Protein AF-A0A920AY22-F1 (afdb_monomer_lite)

Sequence (64 aa):
MENQSTISKKITIVKKQNYLIISAYADDIEEFAESVQSMIVEGWQLNGGISSSTSMLYQSLRKI

Radius of gyration: 13.05 Å; chains: 1; bounding box: 44×17×27 Å

pLDDT: mean 86.31, std 18.4, range [31.61, 97.06]

Secondary structure (DSSP, 8-state):
----------EEEEE-SSEEEEEEEGGGHHHHHHHHHHHHHTT-EEEEEEEEETTEEEEEEE--

Structure (mmCIF, N/CA/C/O backbone):
data_AF-A0A920AY22-F1
#
_entry.id   AF-A0A920AY22-F1
#
loop_
_atom_site.group_PDB
_atom_site.id
_atom_site.type_symbol
_atom_site.label_atom_id
_atom_site.label_alt_id
_atom_site.label_comp_id
_atom_site.label_asym_id
_atom_site.label_entity_id
_atom_site.label_seq_id
_atom_site.pdbx_PDB_ins_code
_atom_site.Cartn_x
_atom_site.Cartn_y
_atom_site.Cartn_z
_atom_site.occupancy
_atom_site.B_iso_or_equiv
_atom_site.auth_seq_id
_atom_site.auth_comp_id
_atom_site.auth_asym_id
_atom_site.auth_atom_id
_atom_site.pdbx_PDB_model_num
ATOM 1 N N . MET A 1 1 ? 31.767 5.251 11.461 1.00 44.53 1 MET A N 1
ATOM 2 C CA . MET A 1 1 ? 30.356 4.817 11.539 1.00 44.53 1 MET A CA 1
ATOM 3 C C . MET A 1 1 ? 29.547 5.767 10.681 1.00 44.53 1 MET A C 1
ATOM 5 O O . MET A 1 1 ? 29.133 6.811 11.160 1.00 44.53 1 MET A O 1
ATOM 9 N N . GLU A 1 2 ? 29.400 5.442 9.401 1.00 31.61 2 GLU A N 1
ATOM 10 C CA . GLU A 1 2 ? 28.533 6.172 8.478 1.00 31.61 2 GLU A CA 1
ATOM 11 C C . GLU A 1 2 ? 27.402 5.220 8.101 1.00 31.61 2 GLU A C 1
ATOM 13 O O . GLU A 1 2 ? 27.603 4.265 7.354 1.00 31.61 2 GLU A O 1
ATOM 18 N N . ASN A 1 3 ? 26.222 5.430 8.684 1.00 40.34 3 ASN A N 1
ATOM 19 C CA . ASN A 1 3 ? 25.019 4.709 8.286 1.00 40.34 3 ASN A CA 1
ATOM 20 C C . ASN A 1 3 ? 24.530 5.317 6.971 1.00 40.34 3 ASN A C 1
ATOM 22 O O . ASN A 1 3 ? 23.710 6.235 6.967 1.00 40.34 3 ASN A O 1
ATOM 26 N N . GLN A 1 4 ? 25.055 4.823 5.852 1.00 38.34 4 GLN A N 1
ATOM 27 C CA . GLN A 1 4 ? 24.474 5.102 4.546 1.00 38.34 4 GLN A CA 1
ATOM 28 C C . GLN A 1 4 ? 23.162 4.320 4.445 1.00 38.34 4 GLN A C 1
ATOM 30 O O . GLN A 1 4 ? 23.132 3.119 4.195 1.00 38.34 4 GLN A O 1
ATOM 35 N N . SER A 1 5 ? 22.063 5.013 4.734 1.00 37.56 5 SER A N 1
ATOM 36 C CA . SER A 1 5 ? 20.710 4.510 4.540 1.00 37.56 5 SER A CA 1
ATOM 37 C C . SER A 1 5 ? 20.456 4.357 3.041 1.00 37.56 5 SER A C 1
ATOM 39 O O . SER A 1 5 ? 20.215 5.336 2.336 1.00 37.56 5 SER A O 1
ATOM 41 N N . THR A 1 6 ? 20.520 3.128 2.533 1.00 35.69 6 THR A N 1
ATOM 42 C CA . THR A 1 6 ? 20.004 2.792 1.204 1.00 35.69 6 THR A CA 1
ATOM 43 C C . THR A 1 6 ? 18.475 2.826 1.261 1.00 35.69 6 THR A C 1
ATOM 45 O O . THR A 1 6 ? 17.824 1.799 1.431 1.00 35.69 6 THR A O 1
ATOM 48 N N . ILE A 1 7 ? 17.870 4.013 1.167 1.00 44.94 7 ILE A N 1
ATOM 49 C CA . ILE A 1 7 ? 16.419 4.129 0.988 1.00 44.94 7 ILE A CA 1
ATOM 50 C C . ILE A 1 7 ? 16.121 3.941 -0.501 1.00 44.94 7 ILE A C 1
ATOM 52 O O . ILE A 1 7 ? 16.032 4.910 -1.251 1.00 44.94 7 ILE A O 1
ATOM 56 N N . SER A 1 8 ? 15.941 2.694 -0.935 1.00 44.41 8 SER A N 1
ATOM 57 C CA . SER A 1 8 ? 15.192 2.435 -2.166 1.00 44.41 8 SER A CA 1
ATOM 58 C C . SER A 1 8 ? 13.719 2.692 -1.851 1.00 44.41 8 SER A C 1
ATOM 60 O O . SER A 1 8 ? 13.037 1.863 -1.253 1.00 44.41 8 SER A O 1
ATOM 62 N N . LYS A 1 9 ? 13.240 3.909 -2.117 1.00 60.09 9 LYS A N 1
ATOM 63 C CA . LYS A 1 9 ? 11.885 4.346 -1.747 1.00 60.09 9 LYS A CA 1
ATOM 64 C C . LYS A 1 9 ? 10.874 3.901 -2.817 1.00 60.09 9 LYS A C 1
ATOM 66 O O . LYS A 1 9 ? 10.229 4.735 -3.438 1.00 60.09 9 LYS A O 1
ATOM 71 N N . LYS A 1 10 ? 10.774 2.585 -3.044 1.00 84.44 10 LYS A N 1
ATOM 72 C CA . LYS A 1 10 ? 9.853 1.960 -4.016 1.00 84.44 10 LYS A CA 1
ATOM 73 C C . LYS A 1 10 ? 8.382 2.215 -3.671 1.00 84.44 10 LYS A C 1
ATOM 75 O O . LYS A 1 10 ? 7.568 2.515 -4.538 1.00 84.44 10 LYS A O 1
ATOM 80 N N . ILE A 1 11 ? 8.060 2.181 -2.375 1.00 92.88 11 ILE A N 1
ATOM 81 C CA . ILE A 1 11 ? 6.702 2.368 -1.854 1.00 92.88 11 ILE A CA 1
ATOM 82 C C . ILE A 1 11 ? 6.618 3.639 -1.009 1.00 92.88 11 ILE A C 1
ATOM 84 O O . ILE A 1 11 ? 7.450 3.892 -0.135 1.00 92.88 11 ILE A O 1
ATOM 88 N N . THR A 1 12 ? 5.568 4.425 -1.230 1.00 94.75 12 THR A N 1
ATOM 89 C CA . THR A 1 12 ? 5.191 5.561 -0.383 1.00 94.75 12 THR A CA 1
ATOM 90 C C . THR A 1 12 ? 3.891 5.255 0.347 1.00 94.75 12 THR A C 1
ATOM 92 O O . THR A 1 12 ? 2.892 4.917 -0.280 1.00 94.75 12 THR A O 1
ATOM 95 N N . ILE A 1 13 ? 3.887 5.409 1.674 1.00 94.25 13 ILE A N 1
ATOM 96 C CA . ILE A 1 13 ? 2.695 5.241 2.513 1.00 94.25 13 ILE A CA 1
ATOM 97 C C . 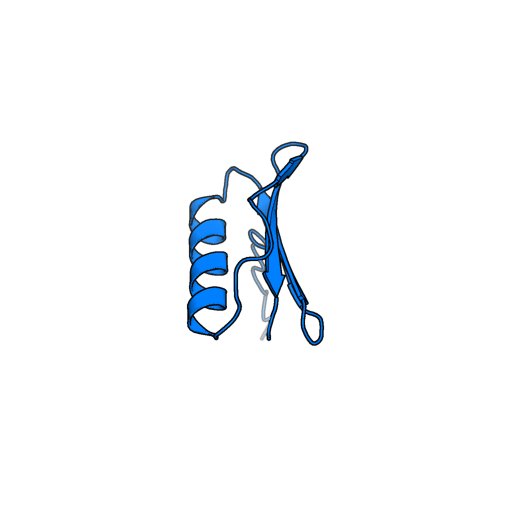ILE A 1 13 ? 2.436 6.539 3.277 1.00 94.25 13 ILE A C 1
ATOM 99 O O . ILE A 1 13 ? 3.247 6.966 4.099 1.00 94.25 13 ILE A O 1
ATOM 103 N N . VAL A 1 14 ? 1.279 7.154 3.039 1.00 94.75 14 VAL A N 1
ATOM 104 C CA . VAL A 1 14 ? 0.803 8.341 3.757 1.00 94.75 14 VAL A CA 1
ATOM 105 C C . VAL A 1 14 ? -0.322 7.921 4.698 1.00 94.75 14 VAL A C 1
ATOM 107 O 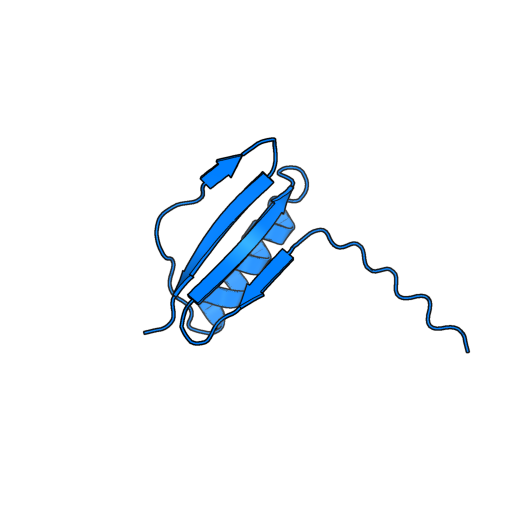O . VAL A 1 14 ? -1.442 7.689 4.249 1.00 94.75 14 VAL A O 1
ATOM 110 N N . LYS A 1 15 ? -0.039 7.826 6.005 1.00 92.75 15 LYS A N 1
ATOM 111 C CA . LYS A 1 15 ? -1.029 7.487 7.047 1.00 92.75 15 LYS A CA 1
ATOM 112 C C . LYS A 1 15 ? -1.599 8.750 7.718 1.00 92.75 15 LYS A C 1
ATOM 114 O O . LYS A 1 15 ? -0.867 9.687 8.041 1.00 92.75 15 LYS A O 1
ATOM 119 N N . LYS A 1 16 ? -2.910 8.758 7.955 1.00 92.31 16 LYS A N 1
ATOM 120 C CA . LYS A 1 16 ? -3.683 9.684 8.807 1.00 92.31 16 LYS A CA 1
ATOM 121 C C . LYS A 1 16 ? -4.469 8.859 9.839 1.00 92.31 16 LYS A C 1
ATOM 123 O O . LYS A 1 16 ? -4.375 7.638 9.834 1.00 92.31 16 LYS A O 1
ATOM 128 N N . GLN A 1 17 ? -5.225 9.507 10.731 1.00 89.25 17 GLN A N 1
ATOM 129 C CA . GLN A 1 17 ? -5.915 8.830 11.847 1.00 89.25 17 GLN A CA 1
ATOM 130 C C . GLN A 1 17 ? -6.767 7.628 11.410 1.00 89.25 17 GLN A C 1
ATOM 132 O O . GLN A 1 17 ? -6.637 6.552 11.983 1.00 89.25 17 GLN A O 1
ATOM 137 N N . ASN A 1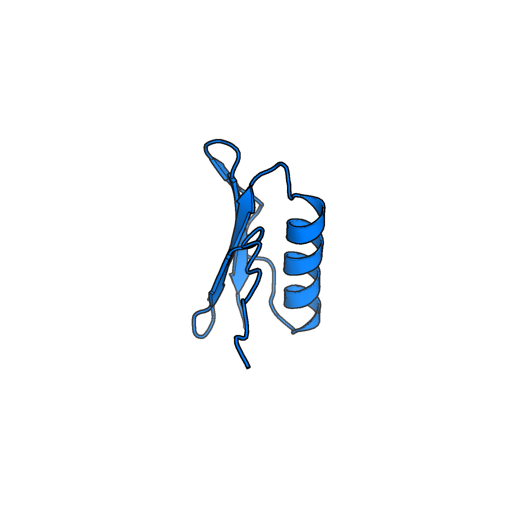 18 ? -7.604 7.797 10.388 1.00 94.12 18 ASN A N 1
ATOM 138 C CA . ASN A 1 18 ? -8.535 6.773 9.905 1.00 94.12 18 ASN A CA 1
ATOM 139 C C . ASN A 1 18 ? -8.423 6.523 8.395 1.00 94.12 18 ASN A C 1
ATOM 141 O O . ASN A 1 18 ? -9.276 5.856 7.815 1.00 94.12 18 ASN A O 1
ATOM 145 N N . TYR A 1 19 ? -7.379 7.050 7.755 1.00 94.88 19 TYR A N 1
ATOM 146 C CA . TYR A 1 19 ? -7.192 6.972 6.312 1.00 94.88 19 TYR A CA 1
ATOM 147 C C . TYR A 1 19 ? -5.723 6.780 5.967 1.00 94.88 19 TYR A C 1
ATOM 149 O O . TYR A 1 19 ? -4.863 7.410 6.583 1.00 94.88 19 TYR A O 1
ATOM 157 N N . LEU A 1 20 ? -5.425 5.962 4.965 1.00 94.25 20 LEU A N 1
ATOM 158 C CA . LEU A 1 20 ? -4.084 5.863 4.410 1.00 94.25 20 LEU A CA 1
ATOM 159 C C . LEU A 1 20 ? -4.101 5.754 2.887 1.00 94.25 20 LEU A C 1
ATOM 161 O O . LEU A 1 20 ? -5.055 5.252 2.295 1.00 94.25 20 LEU A O 1
ATOM 165 N N . ILE A 1 21 ? -3.025 6.224 2.266 1.00 95.56 21 ILE A N 1
ATOM 166 C CA . ILE A 1 21 ? -2.770 6.088 0.832 1.00 95.56 21 ILE A CA 1
ATOM 167 C C . ILE A 1 21 ? -1.430 5.385 0.665 1.00 95.56 21 ILE A C 1
ATOM 169 O O . ILE A 1 21 ? -0.433 5.818 1.245 1.00 95.56 21 ILE A O 1
ATOM 173 N N . ILE A 1 22 ? -1.416 4.319 -0.124 1.00 95.81 22 ILE A N 1
ATOM 174 C CA . ILE A 1 22 ? -0.210 3.646 -0.602 1.00 95.81 22 ILE A CA 1
ATOM 175 C C . ILE A 1 22 ? -0.041 4.016 -2.068 1.00 95.81 22 ILE A C 1
ATOM 177 O O . ILE A 1 22 ? -1.015 3.981 -2.820 1.00 95.81 22 ILE A O 1
ATOM 181 N N . SER A 1 23 ? 1.173 4.363 -2.475 1.00 95.25 23 SER A N 1
ATOM 182 C CA . SER A 1 23 ? 1.505 4.595 -3.875 1.00 95.25 23 SER A CA 1
ATOM 183 C C . SER A 1 23 ? 2.881 4.059 -4.236 1.00 95.25 23 SER A C 1
ATOM 185 O O . SER A 1 23 ? 3.801 4.138 -3.421 1.00 95.25 23 SER A O 1
ATOM 187 N N . ALA A 1 24 ? 3.028 3.580 -5.465 1.00 95.06 24 ALA A N 1
ATOM 188 C CA . ALA A 1 24 ? 4.276 3.050 -6.012 1.00 95.06 24 ALA A CA 1
ATOM 189 C C . ALA A 1 24 ? 4.314 3.234 -7.529 1.00 95.06 24 ALA A C 1
ATOM 191 O O . ALA A 1 24 ? 3.264 3.443 -8.138 1.00 95.06 24 ALA A O 1
ATOM 192 N N . TYR A 1 25 ? 5.490 3.134 -8.147 1.00 94.06 25 TYR A N 1
ATOM 193 C CA . TYR A 1 25 ? 5.556 2.956 -9.598 1.00 94.06 25 TYR A CA 1
ATOM 194 C C . TYR A 1 25 ? 5.062 1.553 -9.983 1.00 94.06 25 TYR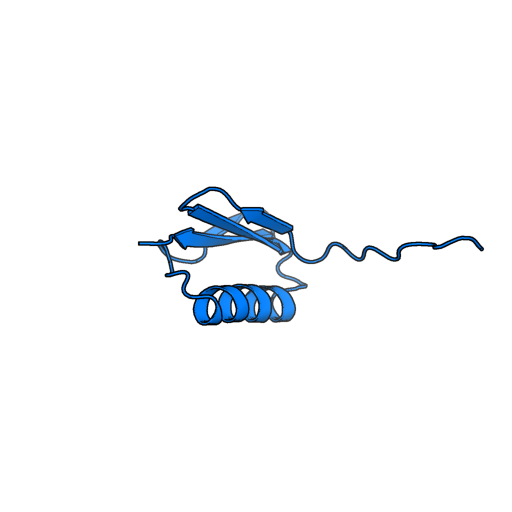 A C 1
ATOM 196 O O . TYR A 1 25 ? 5.148 0.616 -9.196 1.00 94.06 25 TYR A O 1
ATOM 204 N N . ALA A 1 26 ? 4.526 1.407 -11.194 1.00 90.75 26 ALA A N 1
ATOM 205 C CA . ALA A 1 26 ? 3.981 0.151 -11.703 1.00 90.75 26 ALA A CA 1
ATOM 206 C C . ALA A 1 26 ? 5.048 -0.950 -11.824 1.00 90.75 26 ALA A C 1
ATOM 208 O O . ALA A 1 26 ? 4.715 -2.125 -11.714 1.00 90.75 26 ALA A O 1
ATOM 209 N N . ASP A 1 27 ? 6.315 -0.567 -11.989 1.00 92.31 27 ASP A N 1
ATOM 210 C CA . ASP A 1 27 ? 7.452 -1.493 -12.002 1.00 92.31 27 ASP A CA 1
ATOM 211 C C . ASP A 1 27 ? 7.691 -2.151 -10.625 1.00 92.31 27 ASP A C 1
ATOM 213 O O . ASP A 1 27 ? 8.326 -3.197 -10.554 1.00 92.31 27 ASP A O 1
ATOM 217 N N . ASP A 1 28 ? 7.143 -1.577 -9.545 1.00 92.81 28 ASP A N 1
ATOM 218 C CA . ASP A 1 28 ? 7.221 -2.077 -8.164 1.00 92.81 28 ASP A CA 1
ATOM 219 C C . ASP A 1 28 ? 5.862 -2.655 -7.693 1.00 92.81 28 ASP A C 1
ATOM 221 O O . ASP A 1 28 ? 5.446 -2.492 -6.539 1.00 92.81 28 ASP A O 1
ATOM 225 N N . ILE A 1 29 ? 5.103 -3.277 -8.607 1.00 92.25 29 ILE A N 1
ATOM 226 C CA . ILE A 1 29 ? 3.744 -3.782 -8.333 1.00 92.25 29 ILE A CA 1
ATOM 227 C C . ILE A 1 29 ? 3.708 -4.890 -7.271 1.00 92.25 29 ILE A C 1
ATOM 229 O O . ILE A 1 29 ? 2.730 -4.984 -6.527 1.00 92.25 29 ILE A O 1
ATOM 233 N N . GLU A 1 30 ? 4.757 -5.710 -7.176 1.00 94.62 30 GLU A N 1
ATOM 234 C CA . GLU A 1 30 ? 4.846 -6.782 -6.180 1.00 94.62 30 GLU A CA 1
ATOM 235 C C . GLU A 1 30 ? 4.968 -6.189 -4.773 1.00 94.62 30 GLU A C 1
ATOM 237 O O . GLU A 1 30 ? 4.123 -6.453 -3.915 1.00 94.62 30 GLU A O 1
ATOM 242 N N . GLU A 1 31 ? 5.918 -5.275 -4.556 1.00 93.75 31 GLU A N 1
ATOM 243 C CA . GLU A 1 31 ? 6.086 -4.585 -3.274 1.00 93.75 31 GLU A CA 1
ATOM 244 C C . GLU A 1 31 ? 4.868 -3.714 -2.919 1.00 93.75 31 GLU A C 1
ATOM 246 O O . GLU A 1 31 ? 4.530 -3.537 -1.740 1.00 93.75 31 GLU A O 1
ATOM 251 N N . PHE A 1 32 ? 4.170 -3.177 -3.926 1.00 94.44 32 PHE A N 1
ATOM 252 C CA . PHE A 1 32 ? 2.908 -2.464 -3.735 1.00 94.44 32 PHE A CA 1
ATOM 253 C C . PHE A 1 32 ? 1.816 -3.396 -3.208 1.00 94.44 32 PHE A C 1
ATOM 255 O O . PHE A 1 32 ? 1.161 -3.068 -2.213 1.00 94.44 32 PHE A O 1
ATOM 262 N N . ALA A 1 33 ? 1.634 -4.561 -3.834 1.00 94.94 33 ALA A N 1
ATOM 263 C CA . ALA A 1 33 ? 0.643 -5.549 -3.422 1.00 94.94 33 ALA A CA 1
ATOM 264 C C . ALA A 1 33 ? 0.931 -6.082 -2.009 1.00 94.94 33 ALA A C 1
ATOM 266 O O . ALA A 1 33 ? 0.020 -6.149 -1.179 1.00 94.94 33 ALA A O 1
ATOM 267 N N . GLU A 1 34 ? 2.195 -6.369 -1.696 1.00 96.25 34 GLU A N 1
ATOM 268 C CA . GLU A 1 34 ? 2.626 -6.783 -0.356 1.00 96.25 34 GLU A CA 1
ATOM 269 C C . GLU A 1 34 ? 2.348 -5.703 0.696 1.00 96.25 34 GLU A C 1
ATOM 271 O O . GLU A 1 34 ? 1.837 -5.997 1.781 1.00 96.25 34 GLU A O 1
ATOM 276 N N . SER A 1 35 ? 2.609 -4.435 0.369 1.00 95.12 35 SER A N 1
ATOM 277 C CA . SER A 1 35 ? 2.336 -3.307 1.267 1.00 95.12 35 SER A CA 1
ATOM 278 C C . SER A 1 35 ? 0.842 -3.137 1.541 1.00 95.12 35 SER A C 1
ATOM 280 O O . SER A 1 35 ? 0.448 -2.907 2.687 1.00 95.12 35 SER A O 1
ATOM 282 N N . VAL A 1 36 ? -0.007 -3.282 0.516 1.00 95.94 36 VAL A N 1
ATOM 283 C CA . VAL A 1 36 ? -1.472 -3.273 0.674 1.00 95.94 36 VAL A CA 1
ATOM 284 C C . VAL A 1 36 ? -1.917 -4.424 1.575 1.00 95.94 36 VAL A C 1
ATOM 286 O O . VAL A 1 36 ? -2.653 -4.191 2.536 1.00 95.94 36 VAL A O 1
ATOM 289 N N . GLN A 1 37 ? -1.436 -5.644 1.321 1.00 96.31 37 GLN A N 1
ATOM 290 C CA . GLN A 1 37 ? -1.785 -6.825 2.112 1.00 96.31 37 GLN A CA 1
ATOM 291 C C . GLN A 1 37 ? -1.352 -6.684 3.577 1.00 96.31 37 GLN A C 1
ATOM 293 O O . GLN A 1 37 ? -2.122 -7.011 4.480 1.00 96.31 37 GLN A O 1
ATOM 298 N N . SER A 1 38 ? -0.157 -6.148 3.827 1.00 95.75 38 SER A N 1
ATOM 299 C CA . SER A 1 38 ? 0.349 -5.884 5.178 1.00 95.75 38 SER A CA 1
ATOM 300 C C . SER A 1 38 ? -0.577 -4.942 5.958 1.00 95.75 38 SER A C 1
ATOM 302 O O . SER A 1 38 ? -0.965 -5.239 7.088 1.00 95.75 38 SER A O 1
ATOM 304 N N . MET A 1 39 ? -1.049 -3.856 5.330 1.00 95.06 39 MET A N 1
ATOM 305 C CA . MET A 1 39 ? -2.008 -2.950 5.975 1.00 95.06 39 MET A CA 1
ATOM 306 C C . MET A 1 39 ? -3.363 -3.625 6.240 1.00 95.06 39 MET A C 1
ATOM 308 O O . MET A 1 39 ? -3.981 -3.364 7.271 1.00 95.06 39 MET A O 1
ATOM 312 N N . ILE A 1 40 ? -3.825 -4.514 5.356 1.00 95.81 40 ILE A N 1
ATOM 313 C CA . ILE A 1 40 ? -5.056 -5.287 5.594 1.00 95.81 40 ILE A CA 1
ATOM 314 C C . ILE A 1 40 ? -4.905 -6.178 6.835 1.00 95.81 40 ILE A C 1
ATOM 316 O O . ILE A 1 40 ? -5.797 -6.205 7.684 1.00 95.81 40 ILE A O 1
ATOM 320 N N . VAL A 1 41 ? -3.759 -6.848 6.992 1.00 96.69 41 VAL A N 1
ATOM 321 C CA . VAL A 1 41 ? -3.451 -7.671 8.177 1.00 96.69 41 VAL A CA 1
ATOM 322 C C . VAL A 1 41 ? -3.376 -6.828 9.460 1.00 96.69 41 VAL A C 1
ATOM 324 O O . VAL A 1 41 ? -3.820 -7.281 10.512 1.00 96.69 41 VAL A O 1
ATOM 327 N N . GLU A 1 42 ? -2.910 -5.576 9.384 1.00 93.75 42 GLU A N 1
ATOM 328 C CA . GLU A 1 42 ? -2.930 -4.602 10.497 1.00 93.75 42 GLU A CA 1
ATOM 329 C C . GLU A 1 42 ? -4.345 -4.084 10.864 1.00 93.75 42 GLU A C 1
ATOM 331 O O . GLU A 1 42 ? -4.503 -3.261 11.779 1.00 93.75 42 GLU A O 1
ATOM 336 N N . GLY A 1 43 ? -5.386 -4.533 10.158 1.00 95.06 43 GLY A N 1
ATOM 337 C CA . GLY A 1 43 ? -6.782 -4.173 10.413 1.00 95.06 43 GLY A CA 1
ATOM 338 C C . GLY A 1 43 ? -7.272 -2.943 9.649 1.00 95.06 43 GLY A C 1
ATOM 339 O O . GLY A 1 43 ? -8.293 -2.362 10.019 1.00 95.06 43 GLY A O 1
ATOM 340 N N . TRP A 1 44 ? -6.564 -2.514 8.603 1.00 96.12 44 TRP A N 1
ATOM 341 C CA . TRP A 1 44 ? -7.086 -1.524 7.662 1.00 96.12 44 TRP A CA 1
ATOM 342 C C . TRP A 1 44 ? -7.997 -2.192 6.629 1.00 96.12 44 TRP A C 1
ATOM 344 O O . TRP A 1 44 ? -7.813 -3.344 6.252 1.00 96.12 44 TRP A O 1
ATOM 354 N N . GLN A 1 45 ? -8.986 -1.457 6.139 1.00 96.69 45 GLN A N 1
ATOM 355 C CA . GLN A 1 45 ? -9.928 -1.933 5.131 1.00 96.69 45 GLN A CA 1
ATOM 356 C C . GLN A 1 45 ? -9.727 -1.183 3.822 1.00 96.69 45 GLN A C 1
ATOM 358 O O . GLN A 1 45 ? -9.503 0.027 3.833 1.00 96.69 45 GLN A O 1
ATOM 363 N N . LEU A 1 46 ? -9.850 -1.878 2.691 1.00 95.38 46 LEU A N 1
ATOM 364 C CA . LEU A 1 46 ? -9.806 -1.242 1.377 1.00 95.38 46 LEU A CA 1
ATOM 365 C C . LEU A 1 46 ? -10.863 -0.138 1.273 1.00 95.38 46 LEU A C 1
ATOM 367 O O . LEU A 1 46 ? -12.019 -0.307 1.667 1.00 95.38 46 LEU A O 1
ATOM 371 N N . ASN A 1 47 ? -10.455 1.000 0.723 1.00 94.56 47 ASN A N 1
ATOM 372 C CA . ASN A 1 47 ? -11.335 2.113 0.432 1.00 94.56 47 ASN A CA 1
ATOM 373 C C . ASN A 1 47 ? -11.276 2.406 -1.073 1.00 94.56 47 ASN A C 1
ATOM 375 O O . ASN A 1 47 ? -10.317 2.990 -1.571 1.00 94.56 47 ASN A O 1
ATOM 379 N N . GLY A 1 48 ? -12.296 1.957 -1.807 1.00 88.94 48 GLY A N 1
ATOM 380 C CA . GLY A 1 48 ? -12.311 2.025 -3.271 1.00 88.94 48 GLY A CA 1
ATOM 381 C C . GLY A 1 48 ? -11.322 1.063 -3.947 1.00 88.94 48 GLY A C 1
ATOM 382 O O . GLY A 1 48 ? -10.690 0.234 -3.291 1.00 88.94 48 GLY A O 1
ATOM 383 N N . GLY A 1 49 ? -11.225 1.163 -5.274 1.00 89.44 49 GLY A N 1
ATOM 384 C CA . GLY A 1 49 ? -10.295 0.374 -6.090 1.00 89.44 49 GLY A CA 1
ATOM 385 C C . GLY A 1 49 ? -8.926 1.035 -6.268 1.00 89.44 49 GLY A C 1
ATOM 386 O O . GLY A 1 49 ? -8.711 2.171 -5.841 1.00 89.44 49 GLY A O 1
ATOM 387 N N . ILE A 1 50 ? -8.023 0.322 -6.944 1.00 91.19 50 ILE A N 1
ATOM 388 C CA . ILE A 1 50 ? -6.720 0.848 -7.362 1.00 91.19 50 ILE A CA 1
ATOM 389 C C . ILE A 1 50 ? -6.941 1.902 -8.449 1.00 91.19 50 ILE A C 1
ATOM 391 O O . ILE A 1 50 ? -7.684 1.668 -9.405 1.00 91.19 50 ILE A O 1
ATOM 395 N N . SER A 1 51 ? -6.278 3.049 -8.325 1.00 91.94 51 SER A N 1
ATOM 396 C CA . SER A 1 51 ? -6.165 4.026 -9.407 1.00 91.94 51 SER A CA 1
ATOM 397 C C . SER A 1 51 ? -4.734 4.077 -9.930 1.00 91.94 51 SER A C 1
ATOM 399 O O . SER A 1 51 ? -3.781 3.779 -9.211 1.00 91.94 51 SER A O 1
ATOM 401 N N . SER A 1 52 ? -4.579 4.446 -11.199 1.00 90.81 52 SER A N 1
ATOM 402 C CA . SER A 1 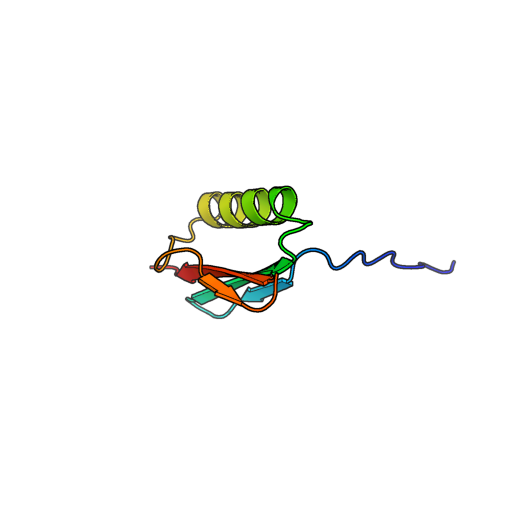52 ? -3.271 4.601 -11.830 1.00 90.81 52 SER A CA 1
ATOM 403 C C . SER A 1 52 ? -3.154 5.956 -12.517 1.00 90.81 52 SER A C 1
ATOM 405 O O . SER A 1 52 ? -4.082 6.369 -13.212 1.00 90.81 52 SER A O 1
ATOM 407 N N . SER A 1 53 ? -2.010 6.621 -12.382 1.00 88.94 53 SER A N 1
ATOM 408 C CA . SER A 1 53 ? -1.680 7.848 -13.112 1.00 88.94 53 SER A CA 1
ATOM 409 C C . SER A 1 53 ? -0.201 7.852 -13.454 1.00 88.94 53 SER A C 1
ATOM 411 O O . SER A 1 53 ? 0.619 7.696 -12.560 1.00 88.94 53 SER A O 1
ATOM 413 N N . THR A 1 54 ? 0.149 8.067 -14.724 1.00 87.44 54 THR A N 1
ATOM 414 C CA . THR A 1 54 ? 1.548 8.238 -15.166 1.00 87.44 54 THR A CA 1
ATOM 415 C C . THR A 1 54 ? 2.489 7.159 -14.603 1.00 87.44 54 THR A C 1
ATOM 417 O O . THR A 1 54 ? 3.476 7.462 -13.941 1.00 87.44 54 THR A O 1
ATOM 420 N N . SER A 1 55 ? 2.136 5.886 -14.806 1.00 89.75 55 SER A N 1
ATOM 421 C CA . SER A 1 55 ? 2.876 4.723 -14.287 1.00 89.75 55 SER A CA 1
ATOM 422 C C . SER A 1 55 ? 2.978 4.625 -12.761 1.00 89.75 55 SER A C 1
ATOM 424 O O . SER A 1 55 ? 3.729 3.793 -12.271 1.00 89.75 55 SER A O 1
ATOM 426 N N . MET A 1 56 ? 2.229 5.419 -11.996 1.00 93.62 56 MET A N 1
ATOM 427 C CA . MET A 1 56 ? 2.070 5.244 -10.554 1.00 93.62 56 MET A CA 1
ATOM 428 C C . MET A 1 56 ? 0.734 4.584 -10.233 1.00 93.62 56 MET A C 1
ATOM 430 O O . MET A 1 56 ? -0.300 4.969 -10.777 1.00 93.62 56 MET A O 1
ATOM 434 N N . LEU A 1 57 ? 0.761 3.619 -9.322 1.00 95.38 57 LEU A N 1
ATOM 435 C CA . LEU A 1 57 ? -0.396 2.977 -8.716 1.00 95.38 57 LEU A CA 1
ATOM 436 C C . LEU A 1 57 ? -0.707 3.641 -7.378 1.00 95.38 57 LEU A C 1
ATOM 438 O O . LEU A 1 57 ? 0.204 4.033 -6.647 1.00 95.38 57 LEU A O 1
ATOM 442 N N . TYR A 1 58 ? -1.989 3.725 -7.045 1.00 96.50 58 TYR A N 1
ATOM 443 C CA . TYR A 1 58 ? -2.481 4.239 -5.775 1.00 96.50 58 TYR A CA 1
ATOM 444 C C . TYR A 1 58 ? -3.564 3.314 -5.227 1.00 96.50 58 TYR A C 1
ATOM 446 O O . TYR A 1 58 ? -4.488 2.930 -5.942 1.00 96.50 58 TYR A O 1
ATOM 454 N N . GLN A 1 59 ? -3.489 3.009 -3.935 1.00 97.06 59 GLN A N 1
ATOM 455 C CA . GLN A 1 59 ? -4.551 2.335 -3.194 1.00 97.06 59 GLN A CA 1
ATOM 456 C C . GLN A 1 59 ? -4.831 3.112 -1.916 1.00 97.06 59 GLN A C 1
ATOM 458 O O . GLN A 1 59 ? -3.914 3.448 -1.165 1.00 97.06 59 GLN A O 1
ATOM 463 N N . SER A 1 60 ? -6.110 3.367 -1.645 1.00 96.88 60 SER A N 1
ATOM 464 C CA . SER A 1 60 ? -6.525 3.950 -0.373 1.00 96.88 60 SER A CA 1
ATOM 465 C C . SER A 1 60 ? -7.125 2.903 0.558 1.00 96.88 60 SER A C 1
ATOM 467 O O . SER A 1 60 ? -7.785 1.962 0.113 1.00 96.88 60 SER A O 1
ATOM 469 N N . LEU A 1 61 ? -6.878 3.047 1.855 1.00 97.06 61 LEU A N 1
ATOM 470 C CA . LEU A 1 61 ? -7.466 2.214 2.896 1.00 97.06 61 LEU A CA 1
ATOM 471 C C . LEU A 1 61 ? -7.988 3.106 4.023 1.00 97.06 61 LEU A C 1
ATOM 473 O O . LEU A 1 61 ? -7.532 4.234 4.211 1.00 97.06 61 LEU A O 1
ATOM 477 N N . ARG A 1 62 ? -8.942 2.592 4.792 1.00 96.69 62 ARG A N 1
ATOM 478 C CA . ARG A 1 62 ? -9.534 3.270 5.945 1.00 96.69 62 ARG A CA 1
ATOM 479 C C . ARG A 1 62 ? -9.566 2.365 7.165 1.00 96.69 62 ARG A C 1
ATOM 481 O O . ARG A 1 62 ? -9.576 1.144 7.031 1.00 96.69 62 ARG A O 1
ATOM 488 N N . LYS A 1 63 ? -9.606 2.966 8.348 1.00 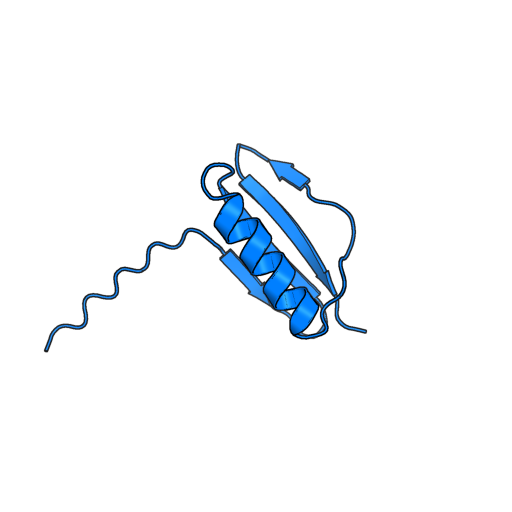94.06 63 LYS A N 1
ATOM 489 C CA . LYS A 1 63 ? -9.845 2.260 9.609 1.00 94.06 63 LYS A CA 1
ATOM 490 C C . LYS A 1 63 ? -11.227 2.647 10.120 1.00 94.06 63 LYS A C 1
ATOM 492 O O . LYS A 1 63 ? -11.559 3.832 10.095 1.00 94.06 63 LYS A O 1
ATOM 497 N N . ILE A 1 64 ? -12.022 1.645 10.490 1.00 81.62 64 ILE A N 1
ATOM 498 C CA . ILE A 1 64 ? -13.336 1.814 11.125 1.00 81.62 64 ILE A CA 1
ATOM 499 C C . ILE A 1 64 ? -13.150 1.688 12.632 1.00 81.62 64 ILE A C 1
ATOM 501 O O . ILE A 1 64 ? -12.351 0.809 13.033 1.00 81.62 64 ILE A O 1
#

Foldseek 3Di:
DDPPPPCPVQWDWDDDDWKIKIKGFLVCVVVSVVVVVVVVVVQWAWDDDWDDDPRMIMTMTTHD